Protein AF-A0A252E106-F1 (afdb_monomer)

Secondary structure (DSSP, 8-state):
--HHHHHHHHHHHHHHHTTSS-HHHHHHHHHHHHHHHHHHHTTSSS--TTSTHHHHHHHHH-----

Sequence (66 aa):
MSEANTEYQALLDEMIRKEKLKPEYKDILLEIGELGSKACNLGLIYGLSWREDANEVVLNQYEILV

Structure (mmCIF, N/CA/C/O backbone):
data_AF-A0A252E106-F1
#
_entry.id   AF-A0A252E106-F1
#
loop_
_atom_site.group_PDB
_atom_site.id
_atom_site.type_symbol
_atom_site.label_atom_id
_atom_site.label_alt_id
_atom_site.label_comp_id
_atom_site.label_asym_id
_atom_site.label_entity_id
_atom_site.label_seq_id
_atom_site.pdbx_PDB_ins_code
_atom_site.Cartn_x
_atom_site.Cartn_y
_atom_site.Cartn_z
_atom_site.occupancy
_atom_site.B_iso_or_equiv
_atom_site.auth_seq_id
_atom_site.auth_comp_id
_atom_site.auth_asym_id
_atom_site.auth_atom_id
_atom_site.pdbx_PDB_model_num
A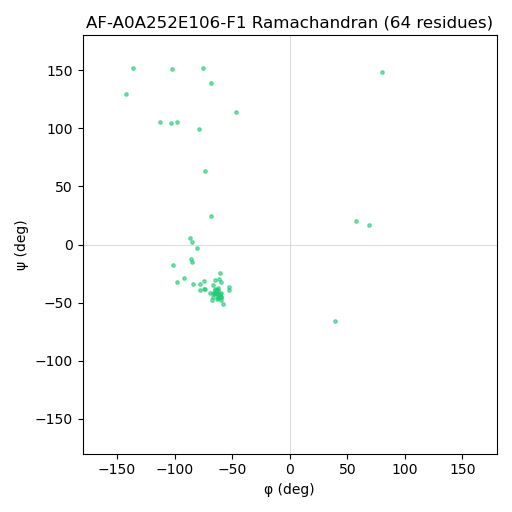TOM 1 N N . MET A 1 1 ? 13.727 6.937 2.893 1.00 51.22 1 MET A N 1
ATOM 2 C CA . MET A 1 1 ? 12.310 6.697 2.549 1.00 51.22 1 MET A CA 1
ATOM 3 C C . MET A 1 1 ? 11.871 7.818 1.624 1.00 51.22 1 MET A C 1
ATOM 5 O O . MET A 1 1 ? 12.239 8.950 1.906 1.00 51.22 1 MET A O 1
ATOM 9 N N . SER A 1 2 ? 11.217 7.519 0.499 1.00 59.88 2 SER A N 1
ATOM 10 C CA . SER A 1 2 ? 10.720 8.557 -0.418 1.00 59.88 2 SER A CA 1
ATOM 11 C C . SER A 1 2 ? 9.472 9.229 0.163 1.00 59.88 2 SER A C 1
ATOM 13 O O . SER A 1 2 ? 8.727 8.589 0.902 1.00 59.88 2 SER A O 1
ATOM 15 N N . GLU A 1 3 ? 9.227 10.495 -0.184 1.00 60.34 3 GLU A N 1
ATOM 16 C CA . GLU A 1 3 ? 8.041 11.254 0.260 1.00 60.34 3 GLU A CA 1
ATOM 17 C C . GLU A 1 3 ? 6.729 10.510 -0.043 1.00 60.34 3 GLU A C 1
ATOM 19 O O . GLU A 1 3 ? 5.867 10.404 0.824 1.00 60.34 3 GLU A O 1
ATOM 24 N N . ALA A 1 4 ? 6.641 9.857 -1.207 1.00 63.50 4 ALA A N 1
ATOM 25 C CA . ALA A 1 4 ? 5.489 9.045 -1.601 1.00 63.50 4 ALA A CA 1
ATOM 26 C C . ALA A 1 4 ? 5.211 7.841 -0.671 1.00 63.50 4 ALA A C 1
ATOM 28 O O . ALA A 1 4 ? 4.060 7.434 -0.528 1.00 63.50 4 ALA A O 1
ATOM 29 N N . ASN A 1 5 ? 6.237 7.261 -0.033 1.00 70.38 5 ASN A N 1
ATOM 30 C CA . ASN A 1 5 ? 6.048 6.169 0.933 1.00 70.38 5 ASN A CA 1
ATOM 31 C C . ASN A 1 5 ? 5.471 6.710 2.254 1.00 70.38 5 ASN A C 1
ATOM 33 O O . ASN A 1 5 ? 4.583 6.104 2.847 1.00 70.38 5 ASN A O 1
ATOM 37 N N . THR A 1 6 ? 5.914 7.896 2.676 1.00 77.44 6 THR A N 1
ATOM 38 C CA . THR A 1 6 ? 5.394 8.566 3.876 1.00 77.44 6 THR A CA 1
ATOM 39 C C . THR A 1 6 ? 3.928 8.975 3.708 1.00 77.44 6 THR A C 1
ATOM 41 O O . THR A 1 6 ? 3.124 8.753 4.611 1.00 77.44 6 THR A O 1
ATOM 44 N N . GLU A 1 7 ? 3.557 9.518 2.545 1.00 78.56 7 GLU A N 1
ATOM 45 C CA . GLU A 1 7 ? 2.164 9.869 2.226 1.00 78.56 7 GLU A CA 1
ATOM 46 C C . GLU A 1 7 ? 1.250 8.637 2.204 1.00 78.56 7 GLU A C 1
ATOM 48 O O . GLU A 1 7 ? 0.154 8.664 2.762 1.00 78.56 7 GLU A O 1
ATOM 53 N N . TYR A 1 8 ? 1.713 7.529 1.616 1.00 81.50 8 TYR A N 1
ATOM 54 C CA . TYR A 1 8 ? 0.944 6.286 1.567 1.00 81.50 8 TYR A CA 1
ATOM 55 C C . TYR A 1 8 ? 0.746 5.667 2.957 1.00 81.50 8 TYR A C 1
ATOM 57 O O . TYR A 1 8 ? -0.360 5.249 3.293 1.00 81.50 8 TYR A O 1
ATOM 65 N N . GLN A 1 9 ? 1.778 5.673 3.807 1.00 85.75 9 GLN A N 1
ATOM 66 C CA . GLN A 1 9 ? 1.654 5.225 5.198 1.00 85.75 9 GLN A CA 1
ATOM 67 C C . GLN A 1 9 ? 0.624 6.050 5.978 1.00 85.75 9 GLN A C 1
ATOM 69 O O . GLN A 1 9 ? -0.227 5.471 6.652 1.00 85.75 9 GLN A O 1
ATOM 74 N N . ALA A 1 10 ? 0.659 7.380 5.838 1.00 87.31 10 ALA A N 1
ATOM 75 C CA . ALA A 1 10 ? -0.300 8.273 6.484 1.00 87.31 10 ALA A CA 1
ATOM 76 C C . ALA A 1 10 ? -1.744 8.022 6.013 1.00 87.31 10 ALA A C 1
ATOM 78 O O . ALA A 1 10 ? -2.668 8.052 6.827 1.00 87.31 10 ALA A O 1
ATOM 79 N N . LEU A 1 11 ? -1.941 7.718 4.725 1.00 84.88 11 LEU A N 1
ATOM 80 C CA . LEU A 1 11 ? -3.247 7.343 4.183 1.00 84.88 11 LEU A CA 1
ATOM 81 C C . LEU A 1 11 ? -3.770 6.042 4.811 1.00 84.88 11 LEU A C 1
ATOM 83 O O . LEU A 1 11 ? -4.920 5.995 5.248 1.00 84.88 11 LEU A O 1
ATOM 87 N N . LEU A 1 12 ? -2.935 5.000 4.897 1.00 86.75 12 LEU A N 1
ATOM 88 C CA . LEU A 1 12 ? -3.317 3.729 5.528 1.00 86.75 12 LEU A CA 1
ATOM 89 C C . LEU A 1 12 ? -3.647 3.913 7.018 1.00 86.75 12 LEU A C 1
ATOM 91 O O . LEU A 1 12 ? -4.614 3.335 7.510 1.00 86.75 12 LEU A O 1
ATOM 95 N N . ASP A 1 13 ? -2.897 4.758 7.729 1.00 89.25 13 ASP A N 1
ATOM 96 C CA . ASP A 1 13 ? -3.185 5.102 9.126 1.00 89.25 13 ASP A CA 1
ATOM 97 C C . ASP A 1 13 ? -4.521 5.834 9.286 1.00 89.25 13 ASP A C 1
ATOM 99 O O . ASP A 1 13 ? -5.306 5.529 10.189 1.00 89.25 13 ASP A O 1
ATOM 103 N N . GLU A 1 14 ? -4.828 6.772 8.390 1.00 87.38 14 GLU A N 1
ATOM 104 C CA . GLU A 1 14 ? -6.120 7.449 8.391 1.00 87.38 14 GLU A CA 1
ATOM 105 C C . GLU A 1 14 ? -7.273 6.473 8.120 1.00 87.38 14 GLU A C 1
ATOM 107 O O . GLU A 1 14 ? -8.334 6.579 8.741 1.00 87.38 14 GLU A O 1
ATOM 112 N N . MET A 1 15 ? -7.066 5.515 7.219 1.00 84.00 15 MET A N 1
ATOM 113 C CA . MET A 1 15 ? -8.038 4.474 6.907 1.00 84.00 15 MET A CA 1
ATOM 114 C C . MET A 1 15 ? -8.314 3.545 8.084 1.00 84.00 15 MET A C 1
ATOM 116 O O . MET A 1 15 ? -9.475 3.232 8.342 1.00 84.00 15 MET A O 1
ATOM 120 N N . ILE A 1 16 ? -7.273 3.148 8.817 1.00 87.00 16 ILE A N 1
ATOM 121 C CA . ILE A 1 16 ? -7.410 2.362 10.047 1.00 87.00 16 ILE A CA 1
ATOM 122 C C . ILE A 1 16 ? -8.184 3.162 11.091 1.00 87.00 16 ILE A C 1
ATOM 124 O O . ILE A 1 16 ? -9.129 2.654 11.686 1.00 87.00 16 ILE A O 1
ATOM 128 N N . ARG A 1 17 ? -7.847 4.447 11.263 1.00 89.31 17 ARG A N 1
ATOM 129 C CA . ARG A 1 17 ? -8.561 5.348 12.179 1.00 89.31 17 ARG A CA 1
ATOM 130 C C . ARG A 1 17 ? -10.045 5.493 11.822 1.00 89.31 17 ARG A C 1
ATOM 132 O O . ARG A 1 17 ? -10.862 5.702 12.709 1.00 89.31 17 ARG A O 1
ATOM 139 N N . LYS A 1 18 ? -10.386 5.423 10.534 1.00 87.44 18 LYS A N 1
ATOM 140 C CA . LYS A 1 18 ? -11.765 5.460 10.019 1.00 87.44 18 LYS A CA 1
ATOM 141 C C . LYS A 1 18 ? -12.436 4.081 9.982 1.00 87.44 18 LYS A C 1
ATOM 143 O O . LYS A 1 18 ? -13.521 3.982 9.422 1.00 87.44 18 LYS A O 1
ATOM 148 N N . GLU A 1 19 ? -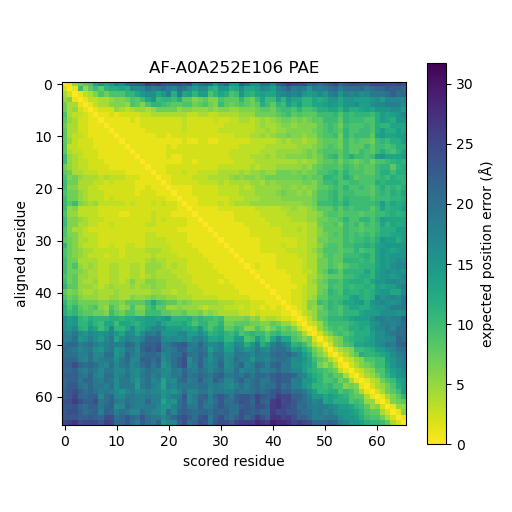11.786 3.041 10.508 1.00 82.38 19 GLU A N 1
ATOM 149 C CA . GLU A 1 19 ? -12.252 1.646 10.494 1.00 82.38 19 GLU A CA 1
ATOM 150 C C . GLU A 1 19 ? -12.517 1.088 9.081 1.00 82.38 19 GLU A C 1
ATOM 152 O O . GLU A 1 19 ? -13.195 0.081 8.906 1.00 82.38 19 GLU A O 1
ATOM 157 N N . LYS A 1 20 ? -11.935 1.710 8.047 1.00 80.31 20 LYS A N 1
ATOM 158 C CA . LYS A 1 20 ? -12.039 1.268 6.647 1.00 80.31 20 LYS A CA 1
ATOM 159 C C . LYS A 1 20 ? -10.994 0.219 6.264 1.00 80.31 20 LYS A C 1
ATOM 161 O O . LYS A 1 20 ? -11.071 -0.361 5.185 1.00 80.31 20 LYS A O 1
ATOM 166 N N . LEU A 1 21 ? -9.988 0.022 7.114 1.00 80.88 21 LEU A N 1
ATOM 167 C CA . LEU A 1 21 ? -8.892 -0.919 6.915 1.00 80.88 21 LEU A CA 1
ATOM 168 C C . LEU A 1 21 ? -8.540 -1.563 8.256 1.00 80.88 21 LEU A C 1
ATOM 170 O O . LEU A 1 21 ? -8.311 -0.856 9.237 1.00 80.88 21 LEU A O 1
ATOM 174 N N . LYS A 1 22 ? -8.462 -2.896 8.306 1.00 83.38 22 LYS A N 1
ATOM 175 C CA . LYS A 1 22 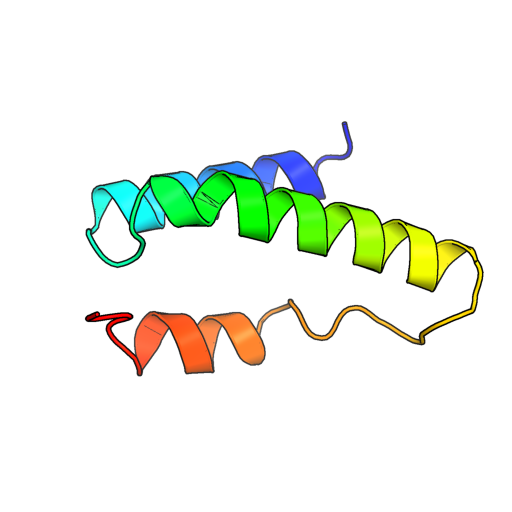? -7.971 -3.589 9.502 1.00 83.38 22 LYS A CA 1
ATOM 176 C C . LYS A 1 22 ? -6.475 -3.304 9.686 1.00 83.38 22 LYS A C 1
ATOM 178 O O . LYS A 1 22 ? -5.742 -3.352 8.694 1.00 83.38 22 LYS A O 1
ATOM 183 N N . PRO A 1 23 ? -5.995 -3.062 10.920 1.00 85.94 23 PRO A N 1
ATOM 184 C CA . PRO A 1 23 ? -4.574 -2.839 11.182 1.00 85.94 23 PRO A CA 1
ATOM 185 C C . PRO A 1 23 ? -3.679 -3.943 10.611 1.00 85.94 23 PRO A C 1
ATOM 187 O O . PRO A 1 23 ? -2.616 -3.645 10.073 1.00 85.94 23 PRO A O 1
ATOM 190 N N . GLU A 1 24 ? -4.141 -5.200 10.648 1.00 87.00 24 GLU A N 1
ATOM 191 C CA . GLU A 1 24 ? -3.394 -6.355 10.127 1.00 87.00 24 GLU A CA 1
ATOM 192 C C . GLU A 1 24 ? -3.076 -6.261 8.624 1.00 87.00 24 GLU A C 1
ATOM 194 O O . GLU A 1 24 ? -2.123 -6.875 8.151 1.00 87.00 24 GLU A O 1
ATOM 199 N N . TYR A 1 25 ? -3.861 -5.504 7.852 1.00 85.88 25 TYR A N 1
ATOM 200 C CA . TYR A 1 25 ? -3.664 -5.371 6.407 1.00 85.88 25 TYR A CA 1
ATOM 201 C C . TYR A 1 25 ? -2.647 -4.290 6.035 1.00 85.88 25 TYR A C 1
ATOM 203 O O . TYR A 1 25 ? -2.165 -4.285 4.902 1.00 85.88 25 TYR A O 1
ATOM 211 N N . LYS A 1 26 ? -2.282 -3.398 6.966 1.00 86.44 26 LYS A N 1
ATOM 212 C CA . LYS A 1 26 ? -1.334 -2.307 6.702 1.00 86.44 26 LYS A CA 1
ATOM 213 C C . LYS A 1 26 ? 0.014 -2.834 6.224 1.00 86.44 26 LYS A C 1
ATOM 215 O O . LYS A 1 26 ? 0.506 -2.402 5.185 1.00 86.44 26 LYS A O 1
ATOM 220 N N . ASP A 1 27 ? 0.579 -3.781 6.964 1.00 86.31 27 ASP A N 1
ATOM 221 C CA . ASP A 1 27 ? 1.920 -4.299 6.694 1.00 86.31 27 ASP A CA 1
ATOM 222 C C . ASP A 1 27 ? 1.971 -5.027 5.345 1.00 86.31 27 ASP A C 1
ATOM 224 O O . ASP A 1 27 ? 2.894 -4.818 4.560 1.00 86.31 27 ASP A O 1
ATOM 228 N N . ILE A 1 28 ? 0.918 -5.787 5.020 1.00 86.62 28 ILE A N 1
ATOM 229 C CA . ILE A 1 28 ? 0.780 -6.486 3.735 1.00 86.62 28 ILE A CA 1
ATOM 230 C C . ILE A 1 28 ? 0.738 -5.481 2.575 1.00 86.62 28 ILE A C 1
ATOM 232 O O . ILE A 1 28 ? 1.41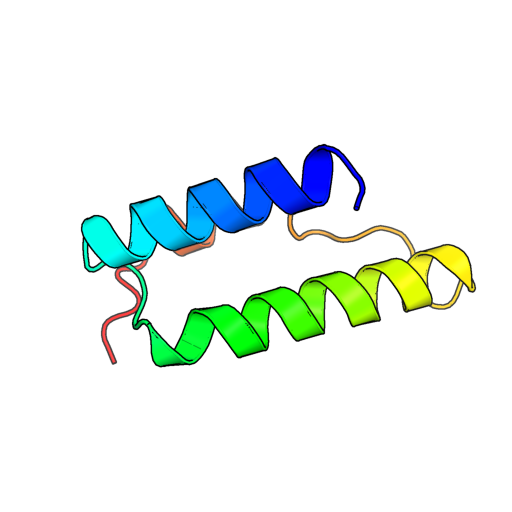7 -5.653 1.564 1.00 86.62 28 ILE A O 1
ATOM 236 N N . LEU A 1 29 ? -0.046 -4.409 2.710 1.00 85.69 29 LEU A N 1
ATOM 237 C CA . LEU A 1 29 ? -0.175 -3.385 1.671 1.00 85.69 29 LEU A CA 1
ATOM 238 C C . LEU A 1 29 ? 1.124 -2.600 1.458 1.00 85.69 29 LEU A C 1
ATOM 240 O O . LEU A 1 29 ? 1.437 -2.229 0.323 1.00 85.69 29 LEU A O 1
ATOM 244 N N . LEU A 1 30 ? 1.893 -2.367 2.523 1.00 85.88 30 LEU A N 1
ATOM 245 C CA . LEU A 1 30 ? 3.219 -1.760 2.428 1.00 85.88 30 LEU A CA 1
ATOM 246 C C . LEU A 1 30 ? 4.207 -2.685 1.711 1.00 85.88 30 LEU A C 1
ATOM 248 O O . LEU A 1 30 ? 4.901 -2.238 0.797 1.00 85.88 30 LEU A O 1
ATOM 252 N N . GLU A 1 31 ? 4.223 -3.973 2.056 1.00 88.25 31 GLU A N 1
ATOM 253 C CA . GLU A 1 31 ? 5.078 -4.967 1.401 1.00 88.25 31 GLU A CA 1
ATOM 254 C C . GLU A 1 31 ? 4.773 -5.075 -0.100 1.00 88.25 31 GLU A C 1
ATOM 256 O O . GLU A 1 31 ? 5.687 -5.039 -0.929 1.00 88.25 31 GLU A O 1
ATOM 261 N N . ILE A 1 32 ? 3.491 -5.126 -0.475 1.00 85.62 32 ILE A N 1
ATOM 262 C CA . ILE A 1 32 ? 3.077 -5.152 -1.883 1.00 85.62 32 ILE A CA 1
ATOM 263 C C . ILE A 1 32 ? 3.533 -3.882 -2.611 1.00 85.62 32 ILE A C 1
ATOM 265 O O . ILE A 1 32 ? 4.053 -3.971 -3.727 1.00 85.62 32 ILE A O 1
ATOM 269 N N . GLY A 1 33 ? 3.386 -2.707 -1.991 1.00 82.62 33 GLY A N 1
ATOM 270 C CA . GLY A 1 33 ? 3.848 -1.443 -2.565 1.00 82.62 33 GLY A CA 1
ATOM 271 C C . GLY A 1 33 ? 5.360 -1.427 -2.821 1.00 82.62 33 GLY A C 1
ATOM 272 O O . GLY A 1 33 ? 5.814 -0.986 -3.885 1.00 82.62 33 GLY A O 1
ATOM 273 N N . GLU A 1 34 ? 6.154 -1.963 -1.891 1.00 86.00 34 GLU A N 1
ATOM 274 C CA . GLU A 1 34 ? 7.603 -2.088 -2.057 1.00 86.00 34 GLU A CA 1
ATOM 275 C C . GLU A 1 34 ? 7.992 -3.084 -3.150 1.00 86.00 34 GLU A C 1
ATOM 277 O O . GLU A 1 34 ? 8.842 -2.778 -3.993 1.00 86.00 34 GLU A O 1
ATOM 282 N N . LEU A 1 35 ? 7.390 -4.276 -3.149 1.00 86.94 35 LEU A N 1
ATOM 283 C CA . LEU A 1 35 ? 7.649 -5.311 -4.151 1.00 86.94 35 LEU A CA 1
ATOM 284 C C . LEU A 1 35 ? 7.267 -4.830 -5.548 1.00 86.94 35 LEU A C 1
ATOM 286 O O . LEU A 1 35 ? 8.044 -4.981 -6.490 1.00 86.94 35 LEU A O 1
ATOM 290 N N . GLY A 1 36 ? 6.114 -4.180 -5.667 1.00 84.75 36 GLY A N 1
ATOM 291 C CA . GLY A 1 36 ? 5.667 -3.561 -6.899 1.00 84.75 36 GLY A CA 1
ATOM 292 C C . GLY A 1 36 ? 6.629 -2.475 -7.388 1.00 84.75 36 GLY A C 1
ATOM 293 O O . GLY A 1 36 ? 6.983 -2.447 -8.566 1.00 84.75 36 GLY A O 1
ATOM 294 N N . SER A 1 37 ? 7.130 -1.625 -6.487 1.00 82.94 37 SER A N 1
ATOM 295 C CA . SER A 1 37 ? 8.106 -0.584 -6.843 1.00 82.94 37 SER A CA 1
ATOM 296 C C . SER A 1 37 ? 9.416 -1.192 -7.341 1.00 82.94 37 SER A C 1
ATOM 298 O O . SER A 1 37 ? 9.973 -0.746 -8.345 1.00 82.94 37 SER A O 1
ATOM 300 N N . LYS A 1 38 ? 9.891 -2.258 -6.683 1.00 88.00 38 LYS A N 1
ATOM 301 C CA . LYS A 1 38 ? 11.064 -3.025 -7.125 1.00 88.00 38 LYS A CA 1
ATOM 302 C C . LYS A 1 38 ? 10.828 -3.650 -8.503 1.00 88.00 38 LYS A C 1
ATOM 304 O O . LYS A 1 38 ? 11.695 -3.537 -9.365 1.00 88.00 38 LYS A O 1
ATOM 309 N N . ALA A 1 39 ? 9.663 -4.253 -8.737 1.00 84.56 39 ALA A N 1
ATOM 310 C CA . ALA A 1 39 ? 9.310 -4.864 -10.016 1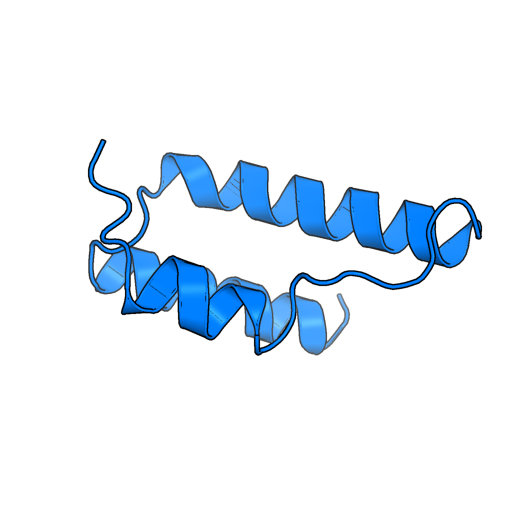.00 84.56 39 ALA A CA 1
ATOM 311 C C . ALA A 1 39 ? 9.237 -3.837 -11.162 1.00 84.56 39 ALA A C 1
ATOM 313 O O . ALA A 1 39 ? 9.765 -4.104 -12.241 1.00 84.56 39 ALA A O 1
ATOM 314 N N . CYS A 1 40 ? 8.674 -2.648 -10.918 1.00 84.06 40 CYS A N 1
ATOM 315 C CA . CYS A 1 40 ? 8.703 -1.523 -11.860 1.00 84.06 40 CYS A CA 1
ATOM 316 C C . CYS A 1 40 ? 10.134 -1.092 -12.196 1.00 84.06 40 CYS A C 1
ATOM 318 O O . CYS A 1 40 ? 10.480 -0.953 -13.365 1.00 84.06 40 CYS A O 1
ATOM 320 N N . ASN A 1 41 ? 10.987 -0.920 -11.181 1.00 85.88 41 ASN A N 1
ATOM 321 C CA . ASN A 1 41 ? 12.377 -0.498 -11.379 1.00 85.88 41 ASN A CA 1
ATOM 322 C C . ASN A 1 41 ? 13.207 -1.535 -12.149 1.00 85.88 41 ASN A C 1
ATOM 324 O O . ASN A 1 41 ? 14.128 -1.172 -12.874 1.00 85.88 41 ASN A O 1
ATOM 328 N N . LEU A 1 42 ? 12.876 -2.820 -12.004 1.00 90.44 42 LEU A N 1
ATOM 329 C CA . LEU A 1 42 ? 13.484 -3.915 -12.762 1.00 90.44 42 LEU A CA 1
ATOM 330 C C . LEU A 1 42 ? 12.890 -4.077 -14.173 1.00 90.44 42 LEU A C 1
ATOM 332 O O . LEU A 1 42 ? 13.340 -4.943 -14.918 1.00 90.44 42 LEU A O 1
ATOM 336 N N . GLY A 1 43 ? 11.880 -3.281 -14.541 1.00 87.25 43 GLY A N 1
ATOM 337 C CA . GLY A 1 43 ? 11.183 -3.394 -15.822 1.00 87.25 43 GLY A CA 1
ATOM 338 C C . GLY A 1 43 ? 10.337 -4.663 -15.959 1.00 87.25 43 GLY A C 1
ATOM 339 O O . GLY A 1 43 ? 9.978 -5.034 -17.072 1.00 87.25 43 GLY A O 1
ATOM 340 N N . LEU A 1 44 ? 10.024 -5.341 -14.847 1.00 83.81 44 LEU A N 1
ATOM 341 C CA . LEU A 1 44 ? 9.200 -6.556 -14.845 1.00 83.81 44 LEU A CA 1
ATOM 342 C C . LEU A 1 44 ? 7.718 -6.235 -15.066 1.00 83.81 44 LEU A C 1
ATOM 344 O O . LEU A 1 44 ? 6.995 -7.039 -15.648 1.00 83.81 44 LEU A O 1
ATOM 348 N N . ILE A 1 45 ? 7.274 -5.067 -14.598 1.00 80.56 45 ILE A N 1
ATOM 349 C CA . ILE A 1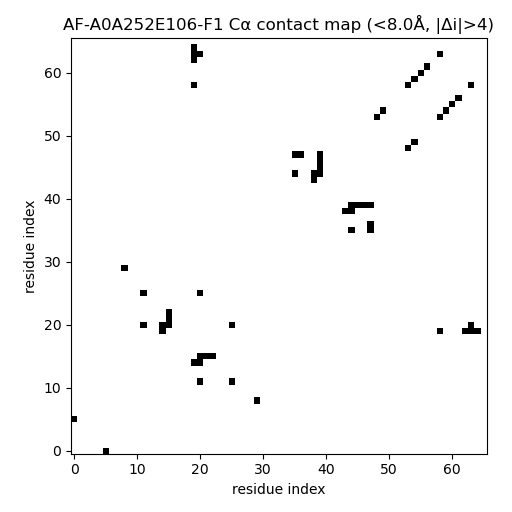 45 ? 5.915 -4.548 -14.777 1.00 80.56 45 ILE A CA 1
ATOM 350 C C . ILE A 1 45 ? 5.973 -3.065 -15.157 1.00 80.56 45 ILE A C 1
ATOM 352 O O . ILE A 1 45 ? 6.910 -2.360 -14.781 1.00 80.56 45 ILE A O 1
ATOM 356 N N . TYR A 1 46 ? 4.968 -2.584 -15.891 1.00 70.06 46 TYR A N 1
ATOM 357 C CA . TYR A 1 46 ? 4.839 -1.171 -16.248 1.00 70.06 46 TYR A CA 1
ATOM 358 C C . TYR A 1 46 ? 3.788 -0.491 -15.377 1.00 70.06 46 TYR A C 1
ATOM 360 O O . TYR A 1 46 ? 2.589 -0.641 -15.599 1.00 70.06 46 TYR A O 1
ATOM 368 N N . GLY A 1 47 ? 4.269 0.300 -14.419 1.00 66.44 47 GLY A N 1
ATOM 369 C CA . GLY A 1 47 ? 3.431 1.100 -13.537 1.00 66.44 47 GLY A CA 1
ATOM 370 C C . GLY A 1 47 ? 2.827 0.304 -12.382 1.00 66.44 47 GLY A C 1
ATOM 371 O O . GLY A 1 47 ? 2.524 -0.883 -12.478 1.00 66.44 47 GLY A O 1
ATOM 372 N N . LEU A 1 48 ? 2.642 1.001 -11.264 1.00 64.44 48 LEU A N 1
ATOM 373 C CA . LEU A 1 48 ? 1.817 0.534 -10.162 1.00 64.44 48 LEU A CA 1
ATOM 374 C C . LEU A 1 48 ? 0.465 1.206 -10.322 1.00 64.44 48 LEU A C 1
ATOM 376 O O . LEU A 1 48 ? 0.330 2.388 -10.019 1.00 64.44 48 LEU A O 1
ATOM 380 N N . SER A 1 49 ? -0.548 0.467 -10.763 1.00 59.25 49 SER A N 1
ATOM 381 C CA . SER A 1 49 ? -1.948 0.922 -10.819 1.00 59.25 49 SER A CA 1
ATOM 382 C C . SER A 1 49 ? -2.576 1.106 -9.424 1.00 59.25 49 SER A C 1
ATOM 384 O O . SER A 1 49 ? -3.786 1.038 -9.264 1.00 59.25 49 SER A O 1
ATOM 386 N N . TRP A 1 50 ? -1.743 1.334 -8.406 1.00 56.69 50 TRP A N 1
ATOM 387 C CA . TRP A 1 50 ? -2.094 1.578 -7.008 1.00 56.69 50 TRP A CA 1
ATOM 388 C C . TRP A 1 50 ? -2.434 3.051 -6.721 1.00 56.69 50 TRP A C 1
ATOM 390 O O . TRP A 1 50 ? -2.678 3.412 -5.574 1.00 56.69 50 TRP A O 1
ATOM 400 N N . ARG A 1 51 ? -2.427 3.926 -7.734 1.00 52.50 51 ARG A N 1
ATOM 401 C CA . ARG A 1 51 ? -2.778 5.348 -7.590 1.00 52.50 51 ARG A CA 1
ATOM 402 C C . ARG A 1 51 ? -4.185 5.657 -8.092 1.00 52.50 51 ARG A C 1
ATOM 404 O O . ARG A 1 51 ? -4.674 4.978 -8.987 1.00 52.50 51 ARG A O 1
ATOM 411 N N . GLU A 1 52 ? -4.751 6.694 -7.465 1.00 44.75 52 GLU A N 1
ATOM 412 C CA . GLU A 1 52 ? -6.016 7.425 -7.694 1.00 44.75 52 GLU A CA 1
ATOM 413 C C . GLU A 1 52 ? -7.233 6.583 -8.098 1.00 44.75 52 GLU A C 1
ATOM 415 O O . GLU A 1 52 ? -8.130 6.431 -7.274 1.00 44.75 52 GLU A O 1
ATOM 420 N N . ASP A 1 53 ? -7.242 5.943 -9.264 1.00 45.81 53 ASP A N 1
ATOM 421 C CA . ASP A 1 53 ? -8.375 5.135 -9.730 1.00 45.81 53 ASP A CA 1
ATOM 422 C C . ASP A 1 53 ? -8.631 3.891 -8.861 1.00 45.81 53 ASP A C 1
ATOM 424 O O . ASP A 1 53 ? -9.779 3.555 -8.574 1.00 45.81 53 ASP A O 1
ATOM 428 N N . ALA A 1 54 ? -7.585 3.210 -8.376 1.00 49.88 54 ALA A N 1
ATOM 429 C CA . ALA A 1 54 ? -7.768 2.048 -7.497 1.00 49.88 54 ALA A CA 1
ATOM 430 C C . ALA A 1 54 ? -8.115 2.450 -6.054 1.00 49.88 54 ALA A C 1
ATOM 432 O O . ALA A 1 54 ? -8.900 1.768 -5.397 1.00 49.88 54 ALA A O 1
ATOM 433 N N . ASN A 1 55 ? -7.573 3.571 -5.565 1.00 46.88 55 ASN A N 1
ATOM 434 C CA . ASN A 1 55 ? -7.847 4.055 -4.211 1.00 46.88 55 ASN A CA 1
ATOM 435 C C . ASN A 1 55 ? -9.251 4.665 -4.099 1.00 46.88 55 ASN A C 1
ATOM 437 O O . ASN A 1 55 ? -9.926 4.427 -3.100 1.00 46.88 55 ASN A O 1
ATOM 441 N N . GLU A 1 56 ? -9.735 5.394 -5.109 1.00 45.28 56 GLU A N 1
ATOM 442 C CA . GLU A 1 56 ? -11.118 5.883 -5.101 1.00 45.28 56 GLU A CA 1
ATOM 443 C C . GLU A 1 56 ? -12.130 4.744 -5.254 1.00 45.28 56 GLU A C 1
ATOM 445 O O . GLU A 1 56 ? -13.130 4.714 -4.537 1.00 45.28 56 GLU A O 1
ATOM 450 N N . VAL A 1 57 ? -11.871 3.770 -6.131 1.00 45.81 57 VAL A N 1
ATOM 451 C CA . VAL A 1 57 ? -12.838 2.695 -6.391 1.00 45.81 57 VAL A CA 1
ATOM 452 C C . VAL A 1 57 ? -12.833 1.633 -5.290 1.00 45.81 57 VAL A C 1
ATOM 454 O O . VAL A 1 57 ? -13.899 1.181 -4.892 1.00 45.81 57 VAL A O 1
ATOM 457 N N . VAL A 1 58 ? -11.682 1.249 -4.733 1.00 49.50 58 VAL A N 1
ATOM 458 C CA . VAL A 1 58 ? -11.638 0.189 -3.707 1.00 49.50 58 VAL A CA 1
ATOM 459 C C . VAL A 1 58 ? -11.930 0.732 -2.304 1.00 49.50 58 VAL A C 1
ATOM 461 O O . VAL A 1 58 ? -12.584 0.045 -1.531 1.00 49.50 58 VAL A O 1
ATOM 464 N N . LEU A 1 59 ? -11.526 1.965 -1.965 1.00 50.94 59 LEU A N 1
ATOM 465 C CA . LEU A 1 59 ? -11.554 2.459 -0.572 1.00 50.94 59 LEU A CA 1
ATOM 466 C C . LEU A 1 59 ? -12.742 3.390 -0.249 1.00 50.94 59 LEU A C 1
ATOM 468 O O . LEU A 1 59 ? -13.061 3.610 0.929 1.00 50.94 59 LEU A O 1
ATOM 472 N N . ASN A 1 60 ? -13.409 3.959 -1.264 1.00 47.44 60 ASN A N 1
ATOM 473 C CA . ASN A 1 60 ? -14.662 4.702 -1.071 1.00 47.44 60 ASN A CA 1
ATOM 474 C C . ASN A 1 60 ? -15.919 3.877 -1.371 1.00 47.44 60 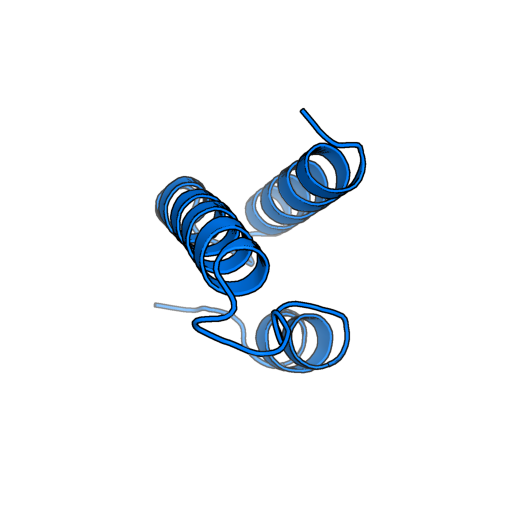ASN A C 1
ATOM 476 O O . ASN A 1 60 ? -16.925 4.124 -0.710 1.00 47.44 60 ASN A O 1
ATOM 480 N N . GLN A 1 61 ? -15.893 2.926 -2.315 1.00 43.56 61 GLN A N 1
ATOM 481 C CA . GLN A 1 61 ? -17.084 2.119 -2.639 1.00 43.56 61 GLN A CA 1
ATOM 482 C C . GLN A 1 61 ? -17.190 0.816 -1.854 1.00 43.56 61 GLN A C 1
ATOM 484 O O . GLN A 1 61 ? -18.305 0.362 -1.609 1.00 43.56 61 GLN A O 1
ATOM 489 N N .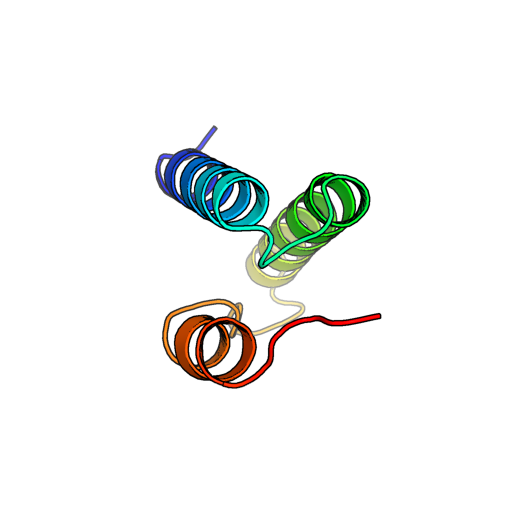 TYR A 1 62 ? -16.070 0.227 -1.446 1.00 48.69 62 TYR A N 1
ATOM 490 C CA . TYR A 1 62 ? -16.082 -1.006 -0.678 1.00 48.69 62 TYR A CA 1
ATOM 491 C C . TYR A 1 62 ? -15.567 -0.690 0.717 1.00 48.69 62 TYR A C 1
ATOM 493 O O . TYR A 1 62 ? -14.379 -0.479 0.948 1.00 48.69 62 TYR A O 1
ATOM 501 N N . GLU A 1 63 ? -16.486 -0.650 1.677 1.00 46.31 63 GLU A N 1
ATOM 502 C CA . GLU A 1 63 ? -16.134 -1.108 3.010 1.00 46.31 63 GLU A CA 1
ATOM 503 C C . GLU A 1 63 ? -15.408 -2.448 2.823 1.00 46.31 63 GLU A C 1
ATOM 505 O O . GLU A 1 63 ? -16.007 -3.408 2.334 1.00 46.31 63 GLU A O 1
ATOM 510 N N .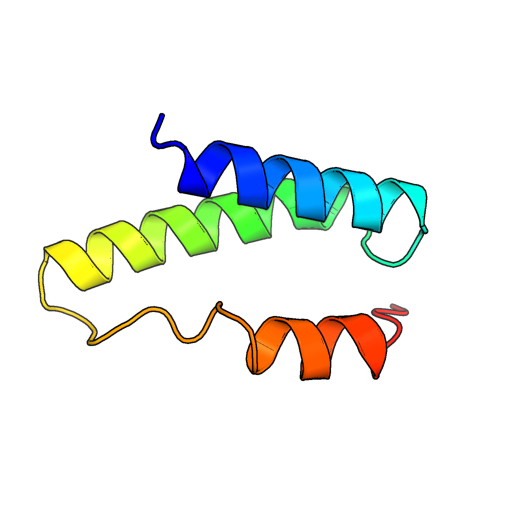 ILE A 1 64 ? -14.112 -2.526 3.150 1.00 50.41 64 ILE A N 1
ATOM 511 C CA . ILE A 1 64 ? -13.418 -3.815 3.258 1.00 50.41 64 ILE A CA 1
ATOM 512 C C . ILE A 1 64 ? -13.918 -4.460 4.562 1.00 50.41 64 ILE A C 1
ATOM 514 O O . ILE A 1 64 ? -13.190 -4.623 5.539 1.00 50.41 64 ILE A O 1
ATOM 518 N N . LEU A 1 65 ? -15.220 -4.747 4.599 1.00 39.19 65 LEU A N 1
ATOM 519 C CA . LEU A 1 65 ? -15.887 -5.548 5.605 1.00 39.19 65 LEU A CA 1
ATOM 520 C C . LEU A 1 65 ? -15.591 -7.000 5.255 1.00 39.19 65 LEU A C 1
ATOM 522 O O . LEU A 1 65 ? -16.208 -7.586 4.364 1.00 39.19 65 LEU A O 1
ATOM 526 N N . VAL A 1 66 ? -14.605 -7.553 5.956 1.00 39.19 66 VAL A N 1
ATOM 527 C CA . VAL A 1 66 ? -14.536 -8.995 6.212 1.00 39.19 66 VAL A CA 1
ATOM 528 C C . VAL A 1 66 ? -15.115 -9.243 7.588 1.00 39.19 66 VAL A C 1
ATOM 530 O O . VAL A 1 66 ? -14.534 -8.674 8.548 1.00 39.19 66 VAL A O 1
#

Foldseek 3Di:
DDPVLVVVLVVQVVCVVVVLDPPVCSVVVSVCVVVVVVCCVVVVDPDDPCDDVCCCCPRVVDSPPD

Radius of gyration: 12.5 Å; Cα contacts (8 Å, |Δi|>4): 31; chains: 1; bounding box: 31×20×28 Å

pLDDT: mean 72.32, std 16.97, range [39.19, 90.44]

Mean predicted aligned error: 9.18 Å

Solvent-accessible surface area (backbone atoms only — not comparable to full-atom values): 3992 Å² total; per-residue (Å²): 133,59,70,69,57,56,54,51,52,51,50,52,51,53,32,34,75,68,69,51,37,62,75,83,51,50,63,56,55,51,51,50,52,51,54,49,51,53,33,36,76,70,64,76,42,87,73,75,76,75,53,67,69,43,49,52,56,50,66,68,72,37,74,69,78,126